Protein AF-A0A847LYT8-F1 (afdb_monomer_lite)

Sequence (169 aa):
MKTKFTFLFVSMVLAFGSCASTKPKPLDPVSITKPVQLTQLNLFIRSDTDVENKGKLFIAEVLPKYMEKIANEVKEKNGLTIDTDAFLQDVQKGSDNIAMKTLDFGGKFVVHNYEWKFNENESPRAIFAISYAIREDGTMPIQIIIKQDDPEYKPGKEYLFELPLHVKE

Structure (mmCIF, N/CA/C/O backbone):
data_AF-A0A847LYT8-F1
#
_entry.id   AF-A0A847LYT8-F1
#
loop_
_atom_site.group_PDB
_atom_site.id
_atom_site.type_symbol
_atom_site.label_atom_id
_atom_site.label_alt_id
_atom_site.label_comp_id
_atom_site.label_asym_id
_atom_site.label_entity_id
_atom_site.label_seq_id
_atom_site.pdbx_PDB_ins_code
_atom_site.Cartn_x
_atom_site.Cartn_y
_atom_site.Cartn_z
_atom_site.occupancy
_atom_site.B_iso_or_equiv
_atom_site.auth_seq_id
_atom_site.auth_comp_id
_atom_site.auth_asym_id
_atom_site.auth_atom_id
_atom_site.pdbx_PDB_model_num
ATOM 1 N N . MET A 1 1 ? 9.936 -34.488 -18.413 1.00 37.66 1 MET A N 1
ATOM 2 C CA . MET A 1 1 ? 10.145 -34.155 -16.985 1.00 37.66 1 MET A CA 1
ATOM 3 C C . MET A 1 1 ? 9.181 -33.043 -16.610 1.00 37.66 1 MET A C 1
ATOM 5 O O . MET A 1 1 ? 9.208 -32.006 -17.252 1.00 37.66 1 MET A O 1
ATOM 9 N N . LYS A 1 2 ? 8.275 -33.290 -15.656 1.00 40.53 2 LYS A N 1
ATOM 10 C CA . LYS A 1 2 ? 7.338 -32.287 -15.130 1.00 40.53 2 LYS A CA 1
ATOM 11 C C . LYS A 1 2 ? 7.923 -31.743 -13.830 1.00 40.53 2 LYS A C 1
ATOM 13 O O . LYS A 1 2 ? 7.818 -32.409 -12.803 1.00 40.53 2 LYS A O 1
ATOM 18 N N . THR A 1 3 ? 8.566 -30.584 -13.874 1.00 41.62 3 THR A N 1
ATOM 19 C CA . THR A 1 3 ? 9.087 -29.933 -12.667 1.00 41.62 3 THR A CA 1
ATOM 20 C C . THR A 1 3 ? 8.036 -28.953 -12.167 1.00 41.62 3 THR A C 1
ATOM 22 O O . THR A 1 3 ? 7.783 -27.922 -12.781 1.00 41.62 3 THR A O 1
ATOM 25 N N . LYS A 1 4 ? 7.376 -29.331 -11.073 1.00 40.78 4 LYS A N 1
ATOM 26 C CA . LYS A 1 4 ? 6.459 -28.483 -10.314 1.00 40.78 4 LYS A CA 1
ATOM 27 C C . LYS A 1 4 ? 7.278 -27.370 -9.649 1.00 40.78 4 LYS A C 1
ATOM 29 O O . LYS A 1 4 ? 7.940 -27.628 -8.650 1.00 40.78 4 LYS A O 1
ATOM 34 N N . PHE A 1 5 ? 7.254 -26.163 -10.208 1.00 43.81 5 PHE A N 1
ATOM 35 C CA . PHE A 1 5 ? 7.750 -24.946 -9.556 1.00 43.81 5 PHE A CA 1
ATOM 36 C C . PHE A 1 5 ? 6.580 -24.273 -8.839 1.00 43.81 5 PHE A C 1
ATOM 38 O O . PHE A 1 5 ? 6.032 -23.263 -9.261 1.00 43.81 5 PHE A O 1
ATOM 45 N N . THR A 1 6 ? 6.135 -24.896 -7.760 1.00 48.62 6 THR A N 1
ATOM 46 C CA . THR A 1 6 ? 5.157 -24.299 -6.855 1.00 48.62 6 THR A CA 1
ATOM 47 C C . THR A 1 6 ? 5.584 -24.756 -5.483 1.00 48.62 6 THR A C 1
ATOM 49 O O . THR A 1 6 ? 5.437 -25.935 -5.193 1.00 48.62 6 THR A O 1
ATOM 52 N N . PHE A 1 7 ? 6.246 -23.873 -4.739 1.00 42.78 7 PHE A N 1
ATOM 53 C CA . PHE A 1 7 ? 6.452 -23.839 -3.284 1.00 42.78 7 PHE A CA 1
ATOM 54 C C . PHE A 1 7 ? 7.702 -22.980 -3.021 1.00 42.78 7 PHE A C 1
ATOM 56 O O . PHE A 1 7 ? 8.700 -23.145 -3.709 1.00 42.78 7 PHE A O 1
ATOM 63 N N . LEU A 1 8 ? 7.644 -22.103 -2.013 1.00 39.66 8 LEU A N 1
ATOM 64 C CA . LEU A 1 8 ? 8.663 -21.116 -1.594 1.00 39.66 8 LEU A CA 1
ATOM 65 C C . LEU A 1 8 ? 8.648 -19.732 -2.271 1.00 39.66 8 LEU A C 1
ATOM 67 O O . LEU A 1 8 ? 9.681 -19.233 -2.699 1.00 39.66 8 LEU A O 1
ATOM 71 N N . PHE A 1 9 ? 7.507 -19.040 -2.252 1.00 39.41 9 PHE A N 1
ATOM 72 C CA . PHE A 1 9 ? 7.524 -17.562 -2.252 1.00 39.41 9 PHE A CA 1
ATOM 73 C C . PHE A 1 9 ? 6.735 -16.926 -1.092 1.00 39.41 9 PHE A C 1
ATOM 75 O O . PHE A 1 9 ? 6.618 -15.711 -1.018 1.00 39.41 9 PHE A O 1
ATOM 82 N N . VAL A 1 10 ? 6.224 -17.729 -0.146 1.00 42.50 10 VAL A N 1
ATOM 83 C CA . VAL A 1 10 ? 5.299 -17.256 0.910 1.00 42.50 10 VAL A CA 1
ATOM 84 C C . VAL A 1 10 ? 5.972 -17.067 2.283 1.00 42.50 10 VAL A C 1
ATOM 86 O O . VAL A 1 10 ? 5.368 -16.524 3.198 1.00 42.50 10 VAL A O 1
ATOM 89 N N . SER A 1 11 ? 7.235 -17.454 2.467 1.00 40.25 11 SER A N 1
ATOM 90 C CA . SER A 1 11 ? 7.832 -17.568 3.813 1.00 40.25 11 SER A CA 1
ATOM 91 C C . SER A 1 11 ? 8.972 -16.594 4.144 1.00 40.25 11 SER A C 1
ATOM 93 O O . SER A 1 11 ? 9.557 -16.707 5.218 1.00 40.25 11 SER A O 1
ATOM 95 N N . MET A 1 12 ? 9.277 -15.602 3.299 1.00 36.06 12 MET A N 1
ATOM 96 C CA . MET A 1 12 ? 10.467 -14.744 3.471 1.00 36.06 12 MET A CA 1
ATOM 97 C C . MET A 1 12 ? 10.157 -13.290 3.879 1.00 36.06 12 MET A C 1
ATOM 99 O O . MET A 1 12 ? 10.862 -12.370 3.487 1.00 36.06 12 MET A O 1
ATOM 103 N N . VAL A 1 13 ? 9.111 -13.075 4.688 1.00 47.28 13 VAL A N 1
ATOM 104 C CA . VAL A 1 13 ? 8.781 -11.754 5.280 1.00 47.28 13 VAL A CA 1
ATOM 105 C C . VAL A 1 13 ? 9.131 -11.683 6.783 1.00 47.28 13 VAL A C 1
ATOM 107 O O . VAL A 1 13 ? 8.966 -10.651 7.418 1.00 47.28 13 VAL A O 1
ATOM 110 N N . LEU A 1 14 ? 9.661 -12.752 7.393 1.00 46.59 14 LEU A N 1
ATOM 111 C CA . LEU A 1 14 ? 9.703 -12.875 8.864 1.00 46.59 14 LEU A CA 1
ATOM 112 C C . LEU A 1 14 ? 11.088 -12.891 9.531 1.00 46.59 14 LEU A C 1
ATOM 114 O O . LEU A 1 14 ? 11.175 -13.246 10.703 1.00 46.59 14 LEU A O 1
ATOM 118 N N . ALA A 1 15 ? 12.169 -12.493 8.860 1.00 43.09 15 ALA A N 1
ATOM 119 C CA . ALA A 1 15 ? 13.508 -12.605 9.448 1.00 43.09 15 ALA A CA 1
ATOM 120 C C . ALA A 1 15 ? 14.317 -11.299 9.416 1.00 43.09 15 ALA A C 1
ATOM 122 O O . ALA A 1 15 ? 15.329 -11.206 8.733 1.00 43.09 15 ALA A O 1
ATOM 123 N N . PHE A 1 16 ? 13.913 -10.324 10.234 1.00 47.31 16 PHE A N 1
ATOM 124 C CA . PHE A 1 16 ? 14.841 -9.346 10.813 1.00 47.31 16 PHE A CA 1
ATOM 125 C C . PHE A 1 16 ? 14.771 -9.467 12.340 1.00 47.31 16 PHE A C 1
ATOM 127 O O . PHE A 1 16 ? 13.715 -9.288 12.945 1.00 47.31 16 PHE A O 1
ATOM 134 N N . GLY A 1 17 ? 15.882 -9.904 12.937 1.00 38.53 17 GLY A N 1
ATOM 135 C CA . GLY A 1 17 ? 15.956 -10.414 14.303 1.00 38.53 17 GLY A CA 1
ATOM 136 C C . GLY A 1 17 ? 16.185 -9.376 15.407 1.00 38.53 17 GLY A C 1
ATOM 137 O O . GLY A 1 17 ? 16.788 -8.329 15.202 1.00 38.53 17 GLY A O 1
ATOM 138 N N . SER A 1 18 ? 15.749 -9.786 16.602 1.00 37.00 18 SER A N 1
ATOM 139 C CA . SER A 1 18 ? 16.275 -9.480 17.942 1.00 37.00 18 SER A CA 1
ATOM 140 C C . SER A 1 18 ? 16.314 -8.029 18.436 1.00 37.00 18 SER A C 1
ATOM 142 O O . SER A 1 18 ? 17.359 -7.501 18.792 1.00 37.00 18 SER A O 1
ATOM 144 N N . CYS A 1 19 ? 15.130 -7.482 18.686 1.00 42.38 19 CYS A N 1
ATOM 145 C CA . CYS A 1 19 ? 14.760 -7.125 20.061 1.00 42.38 19 CYS A CA 1
ATOM 146 C C . CYS A 1 19 ? 13.609 -8.063 20.447 1.00 42.38 19 CYS A C 1
ATOM 148 O O . CYS A 1 19 ? 12.992 -8.644 19.555 1.00 42.38 19 CYS A O 1
ATOM 150 N N . ALA A 1 20 ? 13.288 -8.236 21.729 1.00 46.16 20 ALA A N 1
ATOM 151 C CA . ALA A 1 20 ? 12.008 -8.820 22.129 1.00 46.16 20 ALA A CA 1
ATOM 152 C C . ALA A 1 20 ? 10.871 -7.907 21.623 1.00 46.16 20 ALA A C 1
ATOM 154 O O . ALA A 1 20 ? 10.343 -7.071 22.348 1.00 46.16 20 ALA A O 1
ATOM 155 N N . SER A 1 21 ? 10.571 -7.989 20.328 1.00 56.47 21 SER A N 1
ATOM 156 C CA . SER A 1 21 ? 9.493 -7.275 19.673 1.00 56.47 21 SER A CA 1
ATOM 157 C C . SER A 1 21 ? 8.254 -8.072 20.010 1.00 56.47 21 SER A C 1
ATOM 159 O O . SER A 1 21 ? 7.927 -9.073 19.370 1.00 56.47 21 SER A O 1
ATOM 161 N N . THR A 1 22 ? 7.634 -7.711 21.127 1.00 75.00 22 THR A N 1
ATOM 162 C CA . THR A 1 22 ? 6.335 -8.252 21.489 1.00 75.00 22 THR A CA 1
ATOM 163 C C . THR A 1 22 ? 5.414 -8.011 20.292 1.00 75.00 22 THR A C 1
ATOM 165 O O . THR A 1 22 ? 5.281 -6.880 19.823 1.00 75.00 22 THR A O 1
ATOM 168 N N . LYS A 1 23 ? 4.861 -9.086 19.720 1.00 83.50 23 LYS A N 1
ATOM 169 C CA . LYS A 1 23 ? 4.057 -8.990 18.496 1.00 83.50 23 LYS A CA 1
ATOM 170 C C . LYS A 1 23 ? 2.829 -8.115 18.747 1.00 83.50 23 LYS A C 1
ATOM 172 O O . LYS A 1 23 ? 2.232 -8.250 19.813 1.00 83.50 23 LYS A O 1
ATOM 177 N N . PRO A 1 24 ? 2.405 -7.267 17.806 1.00 87.69 24 PRO A N 1
ATOM 178 C CA . PRO A 1 24 ? 1.160 -6.519 17.933 1.00 87.69 24 PRO A CA 1
ATOM 179 C C . PRO A 1 24 ? -0.015 -7.431 18.304 1.00 87.69 24 PRO A C 1
ATOM 181 O O . PRO A 1 24 ? -0.083 -8.585 17.870 1.00 87.69 24 PRO A O 1
ATOM 184 N N . LYS A 1 25 ? -0.919 -6.939 19.155 1.00 93.00 25 LYS A N 1
ATOM 185 C CA . LYS A 1 25 ? -2.145 -7.681 19.485 1.00 93.00 25 LYS A CA 1
ATOM 186 C C . LYS A 1 25 ? -3.048 -7.723 18.241 1.00 93.00 25 LYS A C 1
ATOM 188 O O . LYS A 1 25 ? -3.019 -6.778 17.458 1.00 93.00 25 LYS A O 1
ATOM 193 N N . PRO A 1 26 ? -3.888 -8.749 18.053 1.00 93.44 26 PRO A N 1
ATOM 194 C CA . PRO A 1 26 ? -4.882 -8.721 16.985 1.00 93.44 26 PRO A CA 1
ATOM 195 C C . PRO A 1 26 ? -5.834 -7.528 17.152 1.00 93.44 26 PRO A C 1
ATOM 197 O O . PRO A 1 26 ? -6.335 -7.276 18.252 1.00 93.44 26 PRO A O 1
ATOM 200 N N . LEU A 1 27 ? -6.072 -6.794 16.069 1.00 93.75 27 LEU A N 1
ATOM 201 C CA . LEU A 1 27 ? -7.096 -5.761 15.979 1.00 93.75 27 LEU A CA 1
ATOM 202 C C . LEU A 1 27 ? -8.352 -6.361 15.347 1.00 93.75 27 LEU A C 1
ATOM 204 O O . LEU A 1 27 ? -8.286 -6.941 14.266 1.00 93.75 27 LEU A O 1
ATOM 208 N N . ASP A 1 28 ? -9.491 -6.211 16.018 1.00 93.56 28 ASP A N 1
ATOM 209 C CA . ASP A 1 28 ? -10.790 -6.540 15.438 1.00 93.56 28 ASP A CA 1
ATOM 210 C C . ASP A 1 28 ? -11.232 -5.383 14.522 1.00 93.56 28 ASP A C 1
ATOM 212 O O . ASP A 1 28 ? -11.439 -4.274 15.034 1.00 93.56 28 ASP A O 1
ATOM 216 N N . PRO A 1 29 ? -11.384 -5.592 13.200 1.00 90.38 29 PRO A N 1
ATOM 217 C CA . PRO A 1 29 ? -11.799 -4.533 12.284 1.00 90.38 29 PRO A CA 1
ATOM 218 C C . PRO A 1 29 ? -13.161 -3.922 12.651 1.00 90.38 29 PRO A C 1
ATOM 220 O O . PRO A 1 29 ? -13.367 -2.741 12.395 1.00 90.38 29 PRO A O 1
ATOM 223 N N . VAL A 1 30 ? -14.058 -4.658 13.324 1.00 91.81 30 VAL A N 1
ATOM 224 C CA . VAL A 1 30 ? -15.376 -4.143 13.753 1.00 91.81 30 VAL A CA 1
ATOM 225 C C . VAL A 1 30 ? -15.245 -3.037 14.810 1.00 91.81 30 VAL A C 1
ATOM 227 O O . VAL A 1 30 ? -16.124 -2.188 14.950 1.00 91.81 30 VAL A O 1
ATOM 230 N N . SER A 1 31 ? -14.129 -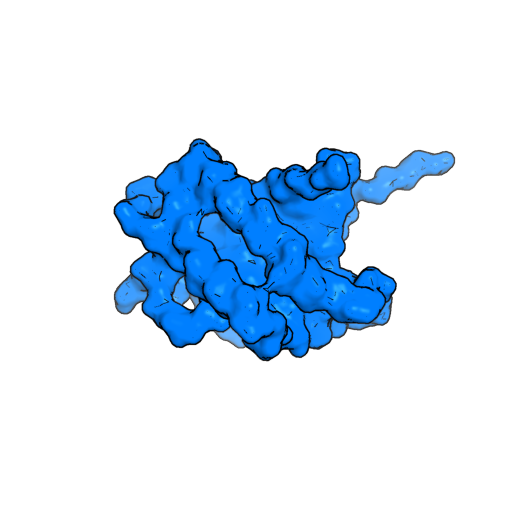3.006 15.545 1.00 92.00 31 SER A N 1
ATOM 231 C CA . SER A 1 31 ? -13.853 -1.971 16.549 1.00 92.00 31 SER A CA 1
ATOM 232 C C . SER A 1 31 ? -13.413 -0.628 15.949 1.00 92.00 31 SER A C 1
ATOM 234 O O . SER A 1 31 ? -13.352 0.378 16.661 1.00 92.00 31 SER A O 1
ATOM 236 N N . ILE A 1 32 ? -13.133 -0.588 14.643 1.00 92.69 32 ILE A N 1
ATOM 237 C CA . ILE A 1 32 ? -12.692 0.607 13.928 1.00 92.69 32 ILE A CA 1
ATOM 238 C C . ILE A 1 32 ? -13.921 1.380 13.446 1.00 92.69 32 ILE A C 1
ATOM 240 O O . ILE A 1 32 ? -14.586 0.999 12.490 1.00 92.69 32 ILE A O 1
ATOM 244 N N . THR A 1 33 ? -14.220 2.496 14.110 1.00 88.06 33 THR A N 1
ATOM 245 C CA . THR A 1 33 ? -15.413 3.314 13.822 1.00 88.06 33 THR A CA 1
ATOM 246 C C . THR A 1 33 ? -15.123 4.586 13.027 1.00 88.06 33 THR A C 1
ATOM 248 O O . THR A 1 33 ? -16.052 5.274 12.606 1.00 88.06 33 THR A O 1
ATOM 251 N N . LYS A 1 34 ? -13.846 4.918 12.823 1.00 92.00 34 LYS A N 1
ATOM 252 C CA . LYS A 1 34 ? -13.394 6.104 12.086 1.00 92.00 34 LYS A CA 1
ATOM 253 C C . LYS A 1 34 ? -12.705 5.691 10.783 1.00 92.00 34 LYS A C 1
ATOM 255 O O . LYS A 1 34 ? -12.179 4.578 10.727 1.00 92.00 34 LYS A O 1
ATOM 260 N N . PRO A 1 35 ? -12.670 6.569 9.763 1.00 95.12 35 PRO A N 1
ATOM 261 C CA . PRO A 1 35 ? -11.806 6.366 8.607 1.00 95.12 35 PRO A CA 1
ATOM 262 C C . PRO A 1 35 ? -10.358 6.110 9.036 1.00 95.12 35 PRO A C 1
ATOM 264 O O . PRO A 1 35 ? -9.877 6.695 10.006 1.00 95.12 35 PRO A O 1
ATOM 267 N N . VAL A 1 36 ? -9.686 5.214 8.322 1.00 96.88 36 VAL A N 1
ATOM 268 C CA . VAL A 1 36 ? -8.288 4.860 8.552 1.00 96.88 36 VAL A CA 1
ATOM 269 C C . VAL A 1 36 ? -7.431 5.620 7.548 1.00 96.88 36 VAL A C 1
ATOM 271 O O . VAL A 1 36 ? -7.548 5.385 6.345 1.00 96.88 36 VAL A O 1
ATOM 274 N N . GLN A 1 37 ? -6.543 6.491 8.024 1.00 97.12 37 GLN A N 1
ATOM 275 C CA . GLN A 1 37 ? -5.652 7.250 7.146 1.00 97.12 37 GLN A CA 1
ATOM 276 C C . GLN A 1 37 ? -4.584 6.340 6.535 1.00 97.12 37 GLN A C 1
ATOM 278 O O . GLN A 1 37 ? -3.862 5.659 7.263 1.00 97.12 37 GLN A O 1
ATOM 283 N N . LEU A 1 38 ? -4.418 6.356 5.212 1.00 97.31 38 LEU A N 1
ATOM 284 C CA . LEU A 1 38 ? -3.229 5.804 4.565 1.00 97.31 38 LEU A CA 1
AT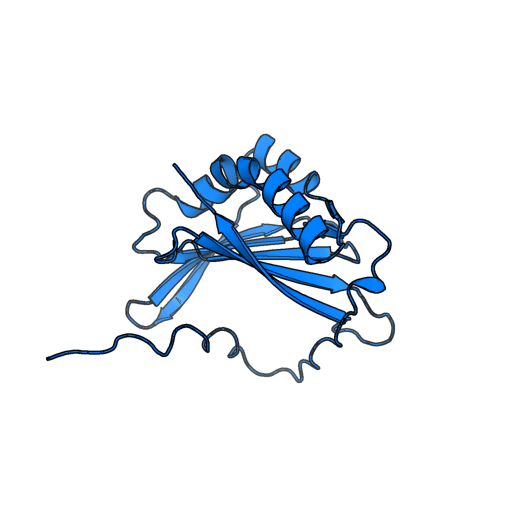OM 285 C C . LEU A 1 38 ? -2.018 6.667 4.936 1.00 97.31 38 LEU A C 1
ATOM 287 O O . LEU A 1 38 ? -1.928 7.820 4.518 1.00 97.31 38 LEU A O 1
ATOM 291 N N . THR A 1 39 ? -1.087 6.108 5.710 1.00 96.44 39 THR A N 1
ATOM 292 C CA . THR A 1 39 ? 0.099 6.835 6.196 1.00 96.44 39 THR A CA 1
ATOM 293 C C . THR A 1 39 ? 1.401 6.356 5.581 1.00 96.44 39 THR A C 1
ATOM 295 O O . THR A 1 39 ? 2.430 7.006 5.739 1.00 96.44 39 THR A O 1
ATOM 298 N N . GLN A 1 40 ? 1.413 5.186 4.945 1.00 96.62 40 GLN A N 1
ATOM 299 C CA . GLN A 1 40 ? 2.633 4.659 4.348 1.00 96.62 40 GLN A CA 1
ATOM 300 C C . GLN A 1 40 ? 2.319 3.735 3.181 1.00 96.62 40 GLN A C 1
ATOM 302 O O . GLN A 1 40 ? 1.403 2.913 3.241 1.00 96.62 40 GLN A O 1
ATOM 307 N N . LEU A 1 41 ? 3.135 3.841 2.141 1.00 97.19 41 LEU A N 1
ATOM 308 C CA . LEU A 1 41 ? 3.081 2.988 0.972 1.00 97.19 41 LEU A CA 1
ATOM 309 C C . LEU A 1 41 ? 4.484 2.495 0.654 1.00 97.19 41 LEU A C 1
ATOM 311 O O . LEU A 1 41 ? 5.392 3.301 0.487 1.00 97.19 41 LEU A O 1
ATOM 315 N N . ASN A 1 42 ? 4.649 1.181 0.570 1.00 97.00 42 ASN A N 1
ATOM 316 C CA . ASN A 1 42 ? 5.882 0.538 0.141 1.00 97.00 42 ASN A CA 1
ATOM 317 C C . ASN A 1 42 ? 5.611 -0.212 -1.160 1.00 97.00 42 ASN A C 1
ATOM 319 O O . ASN A 1 42 ? 4.714 -1.057 -1.205 1.00 97.00 42 ASN A O 1
ATOM 323 N N . LEU A 1 43 ? 6.389 0.072 -2.199 1.00 96.19 43 LEU A N 1
ATOM 324 C CA . LEU A 1 43 ? 6.413 -0.705 -3.429 1.00 96.19 43 LEU A CA 1
ATOM 325 C C . LEU A 1 43 ? 7.744 -1.438 -3.533 1.00 96.19 43 LEU A C 1
ATOM 327 O O . LEU A 1 43 ? 8.801 -0.818 -3.639 1.00 96.19 43 LEU A O 1
ATOM 331 N N . PHE A 1 44 ? 7.672 -2.761 -3.583 1.00 94.38 44 PHE A N 1
ATOM 332 C CA . PHE A 1 44 ? 8.822 -3.629 -3.778 1.00 94.38 44 PHE A CA 1
ATOM 333 C C . PHE A 1 44 ? 8.917 -4.032 -5.245 1.00 94.38 44 PHE A C 1
ATOM 335 O O . PHE A 1 44 ? 8.027 -4.703 -5.768 1.00 94.38 44 PHE A O 1
ATOM 342 N N . ILE A 1 45 ? 10.007 -3.657 -5.905 1.00 93.38 45 ILE A N 1
ATOM 343 C CA . ILE A 1 45 ? 10.296 -4.022 -7.293 1.00 93.38 45 ILE A CA 1
ATOM 344 C C . ILE A 1 45 ? 11.701 -4.609 -7.376 1.00 93.38 45 ILE A C 1
ATOM 346 O O . ILE A 1 45 ? 12.632 -4.124 -6.736 1.00 93.38 45 ILE A O 1
ATOM 350 N N . ARG A 1 46 ? 11.876 -5.688 -8.140 1.00 91.75 46 ARG A N 1
ATOM 351 C CA . ARG A 1 46 ? 13.219 -6.232 -8.364 1.00 91.75 46 ARG A CA 1
ATOM 352 C C . ARG A 1 46 ? 14.064 -5.229 -9.146 1.00 91.75 46 ARG A C 1
ATOM 354 O O . ARG A 1 46 ? 13.568 -4.628 -10.097 1.00 91.75 46 ARG A O 1
ATOM 361 N N . SER A 1 47 ? 15.333 -5.081 -8.778 1.00 90.44 47 SER A N 1
ATOM 362 C CA . SER A 1 47 ? 16.216 -4.083 -9.393 1.00 90.44 47 SER A CA 1
ATOM 363 C C . SER A 1 47 ? 16.441 -4.307 -10.892 1.00 90.44 47 SER A C 1
ATOM 365 O O . SER A 1 47 ? 16.609 -3.344 -11.629 1.00 90.44 47 SER A O 1
ATOM 367 N N . ASP A 1 48 ? 16.391 -5.558 -11.364 1.00 90.38 48 ASP A N 1
ATOM 368 C CA . ASP A 1 48 ? 16.497 -5.907 -12.787 1.00 90.38 48 ASP A CA 1
ATOM 369 C C . ASP A 1 48 ? 15.240 -5.553 -13.598 1.00 90.38 48 ASP A C 1
ATOM 371 O O . ASP A 1 48 ? 15.316 -5.392 -14.816 1.00 90.38 48 ASP A O 1
ATOM 375 N N . THR A 1 49 ? 14.096 -5.393 -12.932 1.00 89.12 49 THR A N 1
ATOM 376 C CA . THR A 1 49 ? 12.838 -4.933 -13.539 1.00 89.12 49 THR A CA 1
ATOM 377 C C . THR A 1 49 ? 12.695 -3.410 -13.480 1.00 89.12 49 THR A C 1
ATOM 379 O O . THR A 1 49 ? 12.021 -2.818 -14.328 1.00 89.12 49 THR A O 1
ATOM 382 N N . ASP A 1 50 ? 13.323 -2.767 -12.494 1.00 91.31 50 ASP A N 1
ATOM 383 C CA . ASP A 1 50 ? 13.212 -1.335 -12.207 1.00 91.31 50 ASP A CA 1
ATOM 384 C C . ASP A 1 50 ? 14.087 -0.457 -13.117 1.00 91.31 50 ASP A C 1
ATOM 386 O O . ASP A 1 50 ? 14.944 0.311 -12.683 1.00 91.31 50 ASP A O 1
ATOM 390 N N . VAL A 1 51 ? 13.866 -0.585 -14.421 1.00 89.06 51 VAL A N 1
ATOM 391 C CA . VAL A 1 51 ? 14.488 0.262 -15.444 1.00 89.06 51 VAL A CA 1
ATOM 392 C C . VAL A 1 51 ? 13.824 1.639 -15.416 1.00 89.06 51 VAL A C 1
ATOM 394 O O . VAL A 1 51 ? 12.602 1.712 -15.337 1.00 89.06 51 VAL A O 1
ATOM 397 N N . GLU A 1 52 ? 14.606 2.720 -15.489 1.00 89.50 52 GLU A N 1
ATOM 398 C CA . GLU A 1 52 ? 14.097 4.107 -15.557 1.00 89.50 52 GLU A CA 1
ATOM 399 C C . GLU A 1 52 ? 13.185 4.515 -14.378 1.00 89.50 52 GLU A C 1
ATOM 401 O O . GLU A 1 52 ? 12.279 5.330 -14.528 1.00 89.50 52 GLU A O 1
ATOM 406 N N . ASN A 1 53 ? 13.438 3.983 -13.176 1.00 90.00 53 ASN A N 1
ATOM 407 C CA . ASN A 1 53 ? 12.661 4.273 -11.960 1.00 90.00 53 ASN A CA 1
ATOM 408 C C . ASN A 1 53 ? 11.163 3.932 -12.085 1.00 90.00 53 ASN A C 1
ATOM 410 O O . ASN A 1 53 ? 10.307 4.635 -11.533 1.00 90.00 53 ASN A O 1
ATOM 414 N N . LYS A 1 54 ? 10.831 2.846 -12.794 1.00 90.94 54 LYS A N 1
ATOM 415 C CA . LYS A 1 54 ? 9.459 2.329 -12.928 1.00 90.94 54 LYS A CA 1
ATOM 416 C C . LYS A 1 54 ? 8.712 2.243 -11.604 1.00 90.94 54 LYS A C 1
ATOM 418 O O . LYS A 1 54 ? 7.521 2.536 -11.580 1.00 90.94 54 LYS A O 1
ATOM 423 N N . GLY A 1 55 ? 9.376 1.871 -10.510 1.00 92.62 55 GLY A N 1
ATOM 424 C CA . GLY A 1 55 ? 8.727 1.820 -9.202 1.00 92.62 55 GLY A CA 1
ATOM 425 C C . GLY A 1 55 ? 8.230 3.191 -8.725 1.00 92.62 55 GLY A C 1
ATOM 426 O O . GLY A 1 55 ? 7.085 3.317 -8.286 1.00 92.62 55 GLY A O 1
ATOM 427 N N . LYS A 1 56 ? 9.043 4.241 -8.897 1.00 94.25 56 LYS A N 1
ATOM 428 C CA . LYS A 1 56 ? 8.652 5.625 -8.580 1.00 94.25 56 LYS A CA 1
ATOM 429 C C . LYS A 1 56 ? 7.493 6.089 -9.463 1.00 94.25 56 LYS A C 1
ATOM 431 O O . LYS A 1 56 ? 6.517 6.632 -8.949 1.00 94.25 56 LYS A O 1
ATOM 436 N N . LEU A 1 57 ? 7.581 5.828 -10.769 1.00 92.69 57 LEU A N 1
ATOM 437 C CA . LEU A 1 57 ? 6.543 6.182 -11.745 1.00 92.69 57 LEU A CA 1
ATOM 438 C C . LEU A 1 57 ? 5.227 5.449 -11.468 1.00 92.69 57 LEU A C 1
ATOM 440 O O . LEU A 1 57 ? 4.156 6.041 -11.558 1.00 92.69 57 LEU A O 1
ATOM 444 N N . PHE A 1 58 ? 5.285 4.181 -11.058 1.00 92.69 58 PHE A N 1
ATOM 445 C CA . PHE A 1 58 ? 4.090 3.431 -10.689 1.00 92.69 58 PHE A CA 1
ATOM 446 C C . PHE A 1 58 ? 3.357 4.083 -9.513 1.00 92.69 58 PHE A C 1
ATOM 448 O O . PHE A 1 58 ? 2.152 4.310 -9.615 1.00 92.69 58 PHE A O 1
ATOM 455 N N . ILE A 1 59 ? 4.065 4.422 -8.427 1.00 94.50 59 ILE A N 1
ATOM 456 C CA . ILE A 1 59 ? 3.453 5.099 -7.272 1.00 94.50 59 ILE A CA 1
ATOM 457 C C . ILE A 1 59 ? 2.898 6.472 -7.672 1.00 94.50 59 ILE A C 1
ATOM 459 O O . ILE A 1 59 ? 1.810 6.829 -7.231 1.00 94.50 59 ILE A O 1
ATOM 463 N N . ALA A 1 60 ? 3.624 7.237 -8.488 1.00 93.94 60 ALA A N 1
ATOM 464 C CA . ALA A 1 60 ? 3.254 8.612 -8.814 1.00 93.94 60 ALA A CA 1
ATOM 465 C C . ALA A 1 60 ? 2.136 8.730 -9.868 1.00 93.94 60 ALA A C 1
ATOM 467 O O . ALA A 1 60 ? 1.321 9.642 -9.786 1.00 93.94 60 ALA A O 1
ATOM 468 N N . GLU A 1 61 ? 2.078 7.830 -10.854 1.00 92.56 61 GLU A N 1
ATOM 469 C CA . GLU A 1 61 ? 1.238 8.014 -12.050 1.00 92.56 61 GLU A CA 1
ATOM 470 C C . GLU A 1 61 ? 0.179 6.928 -12.251 1.00 92.56 61 GLU A C 1
ATOM 472 O O . GLU A 1 61 ? -0.882 7.177 -12.835 1.00 92.56 61 GLU A O 1
ATOM 477 N N . VAL A 1 62 ? 0.461 5.700 -11.814 1.00 91.88 62 VAL A N 1
ATOM 478 C CA . VAL A 1 62 ? -0.418 4.547 -12.054 1.00 91.88 62 VAL A CA 1
ATOM 479 C C . VAL A 1 62 ? -1.307 4.313 -10.846 1.00 91.88 62 VAL A C 1
ATOM 481 O O . VAL A 1 62 ? -2.530 4.307 -10.956 1.00 91.88 62 VAL A O 1
ATOM 484 N N . LEU A 1 63 ? -0.691 4.161 -9.682 1.00 93.56 63 LEU A N 1
ATOM 485 C CA . LEU A 1 63 ? -1.343 3.813 -8.433 1.00 93.56 63 LEU A CA 1
ATOM 486 C C . LEU A 1 63 ? -2.444 4.797 -7.980 1.00 93.56 63 LEU A C 1
ATOM 488 O O . LEU A 1 63 ? -3.473 4.312 -7.504 1.00 93.56 63 LEU A O 1
ATOM 492 N N . PRO A 1 64 ? -2.339 6.129 -8.188 1.00 95.00 64 PRO A N 1
ATOM 493 C CA . PRO A 1 64 ? -3.406 7.068 -7.832 1.00 95.00 64 PRO A CA 1
ATOM 494 C C . PRO A 1 64 ? -4.726 6.774 -8.550 1.00 95.00 64 PRO A C 1
ATOM 496 O O . PRO A 1 64 ? -5.793 6.928 -7.963 1.00 95.00 64 PRO A O 1
ATOM 499 N N . LYS A 1 65 ? -4.666 6.256 -9.786 1.00 93.75 65 LYS A N 1
ATOM 500 C CA . LYS A 1 65 ? -5.849 5.874 -10.581 1.00 93.75 65 LYS A CA 1
ATOM 501 C C . LYS A 1 65 ? -6.600 4.679 -9.988 1.00 93.75 65 LYS A C 1
ATOM 503 O O . LYS A 1 65 ? -7.755 4.451 -10.327 1.00 93.75 65 LYS A O 1
ATOM 508 N N . TYR A 1 66 ? -5.946 3.911 -9.117 1.00 94.06 66 TYR A N 1
ATOM 509 C CA . TYR A 1 66 ? -6.515 2.735 -8.467 1.00 94.06 66 TYR A CA 1
ATOM 510 C C . TYR A 1 66 ? -6.934 2.988 -7.014 1.00 94.06 66 TYR A C 1
ATOM 512 O O . TYR A 1 66 ? -7.587 2.121 -6.441 1.00 94.06 66 TYR A O 1
ATOM 520 N N . MET A 1 67 ? -6.608 4.140 -6.414 1.00 95.50 67 MET A N 1
ATOM 521 C CA . MET A 1 67 ? -6.859 4.392 -4.985 1.00 95.50 67 MET A CA 1
ATOM 522 C C . MET A 1 67 ? -8.337 4.314 -4.610 1.00 95.50 67 MET A C 1
ATOM 524 O O . MET A 1 67 ? -8.680 3.631 -3.649 1.00 95.50 67 MET A O 1
ATOM 528 N N . GLU A 1 68 ? -9.219 4.918 -5.409 1.00 95.56 68 GLU A N 1
ATOM 529 C CA . GLU A 1 68 ? -10.667 4.841 -5.184 1.00 95.56 68 GLU A CA 1
ATOM 530 C C . GLU A 1 68 ? -11.166 3.388 -5.236 1.00 95.56 68 GLU A C 1
ATOM 532 O O . GLU A 1 68 ? -11.894 2.934 -4.354 1.00 95.56 68 GLU A O 1
ATOM 537 N N . LYS A 1 69 ? -10.716 2.619 -6.236 1.00 94.56 69 LYS A N 1
ATOM 538 C CA . LYS A 1 69 ? -11.060 1.198 -6.367 1.00 94.56 69 LYS A CA 1
ATOM 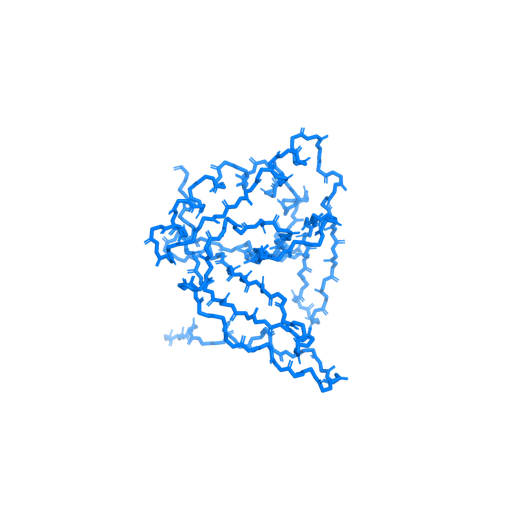539 C C . LYS A 1 69 ? -10.567 0.388 -5.166 1.00 94.56 69 LYS A C 1
ATOM 541 O O . LYS A 1 69 ? -11.327 -0.410 -4.628 1.00 94.56 69 LYS A O 1
ATOM 546 N N . ILE A 1 70 ? -9.323 0.602 -4.735 1.00 95.44 70 ILE A N 1
ATOM 547 C CA . ILE A 1 70 ? -8.743 -0.065 -3.563 1.00 95.44 70 ILE A CA 1
ATOM 548 C C . ILE A 1 70 ? -9.577 0.253 -2.317 1.00 95.44 70 ILE A C 1
ATOM 550 O O . ILE A 1 70 ? -9.979 -0.668 -1.611 1.00 95.44 70 ILE A O 1
ATOM 554 N N . ALA A 1 71 ? -9.881 1.530 -2.067 1.00 96.38 71 ALA A N 1
ATOM 555 C CA . ALA A 1 71 ? -10.669 1.957 -0.913 1.00 96.38 71 ALA A CA 1
ATOM 556 C C . ALA A 1 71 ? -12.081 1.344 -0.916 1.00 96.38 71 ALA A C 1
ATOM 558 O O . ALA A 1 71 ? -12.542 0.855 0.118 1.00 96.38 71 ALA A O 1
ATOM 559 N N . ASN A 1 72 ? -12.739 1.298 -2.078 1.00 95.94 72 ASN A N 1
ATOM 560 C CA . ASN A 1 72 ? -14.050 0.670 -2.230 1.00 95.94 72 ASN A CA 1
ATOM 561 C C . ASN A 1 72 ? -13.999 -0.838 -1.959 1.00 95.94 72 ASN A C 1
ATOM 563 O O . ASN A 1 72 ? -14.808 -1.339 -1.180 1.00 95.94 72 ASN A O 1
ATOM 567 N N . GLU A 1 73 ? -13.021 -1.560 -2.514 1.00 95.12 73 GLU A N 1
ATOM 568 C CA . GLU A 1 73 ? -12.900 -2.998 -2.256 1.00 95.12 73 GLU A CA 1
ATOM 569 C C . GLU A 1 73 ? -12.591 -3.304 -0.779 1.00 95.12 73 GLU A C 1
ATOM 571 O O . GLU A 1 73 ? -13.099 -4.287 -0.239 1.00 95.12 73 GLU A O 1
ATOM 576 N N . VAL A 1 74 ? -11.795 -2.467 -0.101 1.00 95.56 74 VAL A N 1
ATOM 577 C CA . VAL A 1 74 ? -11.546 -2.593 1.346 1.00 95.56 74 VAL A CA 1
ATOM 578 C C . VAL A 1 74 ? -12.835 -2.378 2.140 1.00 95.56 74 VAL A C 1
ATOM 580 O O . VAL A 1 74 ? -13.129 -3.140 3.064 1.00 95.56 74 VAL A O 1
ATOM 583 N N . LYS A 1 75 ? -13.642 -1.383 1.769 1.00 95.81 75 LYS A N 1
ATOM 584 C CA . LYS A 1 75 ? -14.931 -1.127 2.415 1.00 95.81 75 LYS A CA 1
ATOM 585 C C . LYS A 1 75 ? -15.898 -2.294 2.234 1.00 95.81 75 LYS A C 1
ATOM 587 O O . LYS A 1 75 ? -16.528 -2.708 3.201 1.00 95.81 75 LYS A O 1
ATOM 592 N N . GLU A 1 76 ? -15.989 -2.845 1.028 1.00 94.75 76 GLU A N 1
ATOM 593 C CA . GLU A 1 76 ? -16.875 -3.971 0.718 1.00 94.75 76 GLU A CA 1
ATOM 594 C C . GLU A 1 76 ? -16.455 -5.265 1.424 1.00 94.75 76 GLU A C 1
ATOM 596 O O . GLU A 1 76 ? -17.301 -5.964 1.980 1.00 94.75 76 GLU A O 1
ATOM 601 N N . LYS A 1 77 ? -15.157 -5.592 1.421 1.00 92.94 77 LYS A N 1
ATOM 602 C CA . LYS A 1 77 ? -14.648 -6.868 1.954 1.00 92.94 77 LYS A CA 1
ATOM 603 C C . LYS A 1 77 ? -14.406 -6.843 3.461 1.00 92.94 77 LYS A C 1
ATOM 605 O O . LYS A 1 77 ? -14.539 -7.877 4.112 1.00 92.94 77 LYS A O 1
ATOM 610 N N . ASN A 1 78 ? -14.032 -5.688 4.013 1.00 93.25 78 ASN A N 1
ATOM 611 C CA . ASN A 1 78 ? -13.552 -5.569 5.391 1.00 93.25 78 ASN A CA 1
ATOM 612 C C . ASN A 1 78 ? -14.375 -4.588 6.240 1.00 93.25 78 ASN A C 1
ATOM 614 O O . ASN A 1 78 ? -14.147 -4.518 7.445 1.00 93.25 78 ASN A O 1
ATOM 618 N N . GLY A 1 79 ? -15.306 -3.829 5.649 1.00 94.19 79 GLY A N 1
ATOM 619 C CA . GLY A 1 79 ? -16.102 -2.826 6.365 1.00 94.19 79 GLY A CA 1
ATOM 620 C C . GLY A 1 79 ? -15.313 -1.582 6.784 1.00 94.19 79 GLY A C 1
ATOM 621 O O . GLY A 1 79 ? -15.797 -0.807 7.605 1.00 94.19 79 GLY A O 1
ATOM 622 N N . LEU A 1 80 ? -14.106 -1.384 6.244 1.00 96.12 80 LEU A N 1
ATOM 623 C CA . LEU A 1 80 ? -13.209 -0.291 6.623 1.00 96.12 80 LEU A CA 1
ATOM 624 C C . LEU A 1 80 ? -13.202 0.809 5.562 1.00 96.12 80 LEU A C 1
ATOM 626 O O . LEU A 1 80 ? -13.025 0.541 4.377 1.00 96.12 80 LEU A O 1
ATOM 630 N N . THR A 1 81 ? -13.332 2.059 5.993 1.00 97.06 81 THR A N 1
ATOM 631 C CA . THR A 1 81 ? -13.124 3.224 5.125 1.00 97.06 81 THR A CA 1
ATOM 632 C C . THR A 1 81 ? -11.655 3.625 5.191 1.00 97.06 81 THR A C 1
ATOM 634 O O . THR A 1 81 ? -11.173 3.951 6.274 1.00 97.06 81 THR A O 1
ATOM 637 N N . ILE A 1 82 ? -10.952 3.613 4.057 1.00 97.25 82 ILE A N 1
ATOM 638 C CA . ILE A 1 82 ? -9.572 4.107 3.954 1.00 97.25 82 ILE A CA 1
ATOM 639 C C . ILE A 1 82 ? -9.590 5.521 3.377 1.00 97.25 82 ILE A C 1
ATOM 641 O O . ILE A 1 82 ? -10.181 5.737 2.321 1.00 97.25 82 ILE A O 1
ATOM 645 N N . ASP A 1 83 ? -8.933 6.455 4.055 1.00 96.88 83 ASP A N 1
ATOM 646 C CA . ASP A 1 83 ? -8.674 7.802 3.548 1.00 96.88 83 ASP A CA 1
ATOM 647 C C . ASP A 1 83 ? -7.327 7.815 2.809 1.00 96.88 83 ASP A C 1
ATOM 649 O O . ASP A 1 83 ? -6.290 7.445 3.368 1.00 96.88 83 ASP A O 1
ATOM 653 N N . THR A 1 84 ? -7.346 8.209 1.535 1.00 96.81 84 THR A N 1
ATOM 654 C CA . THR A 1 84 ? -6.164 8.276 0.664 1.00 96.81 84 THR A CA 1
ATOM 655 C C . THR A 1 84 ? -5.808 9.702 0.241 1.00 96.81 84 THR A C 1
ATOM 657 O O . THR A 1 84 ? -4.907 9.882 -0.577 1.00 96.81 84 THR A O 1
ATOM 660 N N . ASP A 1 85 ? -6.485 10.721 0.769 1.00 95.50 85 ASP A N 1
ATOM 661 C CA . ASP A 1 85 ? -6.410 12.088 0.246 1.00 95.50 85 ASP A CA 1
ATOM 662 C C . ASP A 1 85 ? -5.016 12.687 0.405 1.00 95.50 85 ASP A C 1
ATOM 664 O O . ASP A 1 85 ? -4.485 13.265 -0.543 1.00 95.50 85 ASP A O 1
ATOM 668 N N . ALA A 1 86 ? -4.377 12.484 1.560 1.00 93.62 86 ALA A N 1
ATOM 669 C CA . ALA A 1 86 ? -3.006 12.931 1.796 1.00 93.62 86 ALA A CA 1
ATOM 670 C C . ALA A 1 86 ? -2.024 12.365 0.754 1.00 93.62 86 ALA A C 1
ATOM 672 O O . ALA A 1 86 ? -1.194 13.097 0.216 1.00 93.62 86 ALA A O 1
ATOM 673 N N . PHE A 1 87 ? -2.159 11.078 0.416 1.00 95.62 87 PHE A N 1
ATOM 674 C CA . PHE A 1 87 ? -1.350 10.443 -0.625 1.00 95.62 87 PHE A CA 1
ATOM 675 C C . PHE A 1 87 ? -1.602 11.079 -1.994 1.00 95.62 87 PHE A C 1
ATOM 677 O O . PHE A 1 87 ? -0.651 11.458 -2.676 1.00 95.62 87 PHE A O 1
ATOM 684 N N . LEU A 1 88 ? -2.872 11.234 -2.381 1.00 95.69 88 LEU A N 1
ATOM 685 C CA . LEU A 1 88 ? -3.256 11.804 -3.674 1.00 95.69 88 LEU A CA 1
ATOM 686 C C . LEU A 1 88 ? -2.788 13.258 -3.828 1.00 95.69 88 LEU A C 1
ATOM 688 O O . LEU A 1 88 ? -2.304 13.639 -4.892 1.00 95.69 88 LEU A O 1
ATOM 692 N N . GLN A 1 89 ? -2.890 14.060 -2.769 1.00 94.12 89 GLN A N 1
ATOM 693 C CA . GLN A 1 89 ? -2.415 15.442 -2.764 1.00 94.12 89 GLN A CA 1
ATOM 694 C C . GLN A 1 89 ? -0.891 15.529 -2.871 1.00 94.12 89 GLN A C 1
ATOM 696 O O . GLN A 1 89 ? -0.379 16.407 -3.567 1.00 94.12 89 GLN A O 1
ATOM 701 N N . ASP A 1 90 ? -0.161 14.641 -2.196 1.00 92.38 90 ASP A N 1
ATOM 702 C CA . ASP A 1 90 ? 1.299 14.620 -2.249 1.00 92.38 90 ASP A CA 1
ATOM 703 C C . ASP A 1 90 ? 1.807 14.260 -3.644 1.00 92.38 90 ASP A C 1
ATOM 705 O O . ASP A 1 90 ? 2.613 14.999 -4.208 1.00 92.38 90 ASP A O 1
ATOM 709 N N . VAL A 1 91 ? 1.295 13.183 -4.250 1.00 92.06 91 VAL A N 1
ATOM 710 C CA . VAL A 1 91 ? 1.745 12.767 -5.591 1.00 92.06 91 VAL A CA 1
ATOM 711 C C . VAL A 1 91 ? 1.371 13.778 -6.681 1.00 92.06 91 VAL A C 1
ATOM 713 O O . VAL A 1 91 ? 2.110 13.910 -7.654 1.00 92.06 91 VAL A O 1
ATOM 716 N N . GLN A 1 92 ? 0.287 14.547 -6.507 1.00 88.88 92 GLN A N 1
ATOM 717 C CA . GLN A 1 92 ? -0.073 15.658 -7.402 1.00 88.88 92 GLN A CA 1
ATOM 718 C C . GLN A 1 92 ? 0.916 16.830 -7.338 1.00 88.88 92 GLN A C 1
ATOM 720 O O . GLN A 1 92 ? 1.111 17.519 -8.339 1.00 88.88 92 GLN A O 1
ATOM 725 N N . LYS A 1 93 ? 1.540 17.074 -6.178 1.00 87.88 93 LYS A N 1
ATOM 726 C CA . LYS A 1 93 ? 2.549 18.135 -6.000 1.00 87.88 93 LYS A CA 1
ATOM 727 C C . LYS A 1 93 ? 3.923 17.734 -6.537 1.00 87.88 93 LYS A C 1
ATOM 729 O O . LYS A 1 93 ? 4.759 18.606 -6.761 1.00 87.88 93 LYS A O 1
ATOM 734 N N . GLY A 1 94 ? 4.154 16.440 -6.744 1.00 80.25 94 GLY A N 1
ATOM 735 C CA . GLY A 1 94 ? 5.397 15.895 -7.273 1.00 80.25 94 GLY A CA 1
ATOM 736 C C . GLY A 1 94 ? 5.806 14.608 -6.564 1.00 80.25 94 GLY A C 1
ATOM 737 O O . GLY A 1 94 ? 5.352 14.285 -5.471 1.00 80.25 94 GLY A O 1
ATOM 738 N N . SER A 1 95 ? 6.705 13.853 -7.189 1.00 75.69 95 SER A N 1
ATOM 739 C CA . SER A 1 95 ? 7.139 12.542 -6.691 1.00 75.69 95 SER A CA 1
ATOM 740 C C . SER A 1 95 ? 8.343 12.608 -5.736 1.00 75.69 95 SER A C 1
ATOM 742 O O . SER A 1 95 ? 8.919 11.577 -5.393 1.00 75.69 95 SER A O 1
ATOM 744 N N . ASP A 1 96 ? 8.745 13.802 -5.296 1.00 79.25 96 ASP A N 1
ATOM 745 C CA . ASP A 1 96 ? 9.947 14.018 -4.473 1.00 79.25 96 ASP A CA 1
ATOM 746 C C . ASP A 1 96 ? 9.839 13.430 -3.061 1.00 79.25 96 ASP A C 1
ATOM 748 O O . ASP A 1 96 ? 10.852 13.072 -2.464 1.00 79.25 96 ASP A O 1
ATOM 752 N N . ASN A 1 97 ? 8.618 13.216 -2.568 1.00 83.38 97 ASN A N 1
ATOM 753 C CA . ASN A 1 97 ? 8.366 12.573 -1.276 1.00 83.38 97 ASN A CA 1
ATOM 754 C C . ASN A 1 97 ? 8.443 11.035 -1.327 1.00 83.38 97 ASN A C 1
ATOM 756 O O . ASN A 1 97 ? 8.191 10.375 -0.319 1.00 83.38 97 ASN A O 1
ATOM 760 N N . ILE A 1 98 ? 8.766 10.450 -2.486 1.00 93.12 98 ILE A N 1
ATOM 761 C CA . ILE A 1 98 ? 8.932 9.003 -2.649 1.00 93.12 98 ILE A CA 1
ATOM 762 C C . ILE A 1 98 ? 10.422 8.671 -2.556 1.00 93.12 98 ILE A C 1
ATOM 764 O O . ILE A 1 98 ? 11.185 8.878 -3.505 1.00 93.12 98 ILE A O 1
ATOM 768 N N . ALA A 1 99 ? 10.834 8.139 -1.408 1.00 94.12 99 ALA A N 1
ATOM 769 C CA . ALA A 1 99 ? 12.207 7.720 -1.164 1.00 94.12 99 ALA A CA 1
ATOM 770 C C . ALA A 1 99 ? 12.452 6.309 -1.711 1.00 94.12 99 ALA A C 1
ATOM 772 O O . ALA A 1 99 ? 11.576 5.453 -1.644 1.00 94.12 99 ALA A O 1
ATOM 773 N N . MET A 1 100 ? 13.659 6.041 -2.207 1.00 95.25 100 MET A N 1
ATOM 774 C CA . MET A 1 100 ? 14.065 4.705 -2.645 1.00 95.25 100 MET A CA 1
ATOM 775 C C . MET A 1 100 ? 15.150 4.156 -1.722 1.00 95.25 100 MET A C 1
ATOM 777 O O . MET A 1 100 ? 16.090 4.864 -1.357 1.00 95.25 100 MET A O 1
ATOM 781 N N . LYS A 1 101 ? 15.012 2.885 -1.342 1.00 94.81 101 LYS A N 1
ATOM 782 C CA . LYS A 1 101 ? 16.028 2.116 -0.618 1.00 94.81 101 LYS A CA 1
ATOM 783 C C . LYS A 1 101 ? 16.300 0.811 -1.357 1.00 94.81 101 LYS A C 1
ATOM 785 O O . LYS A 1 101 ? 15.365 0.089 -1.696 1.00 94.81 101 LYS A O 1
ATOM 790 N N . THR A 1 102 ? 17.570 0.467 -1.536 1.00 93.25 102 THR A N 1
ATOM 791 C CA . THR A 1 102 ? 17.969 -0.841 -2.067 1.00 93.25 102 THR A CA 1
ATOM 792 C C . THR A 1 102 ? 18.097 -1.844 -0.927 1.00 93.25 102 THR A C 1
ATOM 794 O O . THR A 1 102 ? 18.862 -1.639 0.013 1.00 93.25 102 THR A O 1
ATOM 797 N N . LEU A 1 103 ? 17.345 -2.936 -1.019 1.00 90.56 103 LEU A N 1
ATOM 798 C CA . LEU A 1 103 ? 17.424 -4.093 -0.139 1.00 90.56 103 LEU A CA 1
ATOM 799 C C . LEU A 1 103 ? 18.179 -5.200 -0.880 1.00 90.56 103 LEU A C 1
ATOM 801 O O . LEU A 1 103 ? 17.673 -5.769 -1.850 1.00 90.56 103 LEU A O 1
ATOM 805 N N . ASP A 1 104 ? 19.404 -5.474 -0.441 1.00 89.00 104 ASP A N 1
ATOM 806 C CA . ASP A 1 104 ? 20.234 -6.552 -0.975 1.00 89.00 104 ASP A CA 1
ATOM 807 C C . ASP A 1 104 ? 20.092 -7.797 -0.090 1.00 89.00 104 ASP A C 1
ATOM 809 O O . ASP A 1 104 ? 20.504 -7.802 1.071 1.00 89.00 104 ASP A O 1
ATOM 813 N N . PHE A 1 105 ? 19.477 -8.847 -0.638 1.00 83.19 105 PHE A N 1
ATOM 814 C CA . PHE A 1 105 ? 19.315 -10.142 0.028 1.00 83.19 105 PHE A CA 1
ATOM 815 C C . PHE A 1 105 ? 20.386 -11.161 -0.399 1.00 83.19 105 PHE A C 1
ATOM 817 O O . PHE A 1 105 ? 20.309 -12.335 -0.032 1.00 83.19 105 PHE A O 1
ATOM 824 N N . GLY A 1 106 ? 21.389 -10.725 -1.163 1.00 77.62 106 GLY A N 1
ATOM 825 C CA . GLY A 1 106 ? 22.456 -11.550 -1.702 1.00 77.62 106 GLY A CA 1
ATOM 826 C C . GLY A 1 106 ? 22.117 -12.211 -3.043 1.00 77.62 106 GLY A C 1
ATOM 827 O O . GLY A 1 106 ? 20.966 -12.472 -3.408 1.00 77.62 106 GLY A O 1
ATOM 828 N N . GLY A 1 107 ? 23.165 -12.523 -3.809 1.00 77.06 107 GLY A N 1
ATOM 829 C CA . GLY A 1 107 ? 23.042 -13.170 -5.115 1.00 77.06 107 GLY A CA 1
ATOM 830 C C . GLY A 1 107 ? 22.381 -12.264 -6.158 1.00 77.06 107 GLY A C 1
ATOM 831 O O . GLY A 1 107 ? 22.847 -11.160 -6.408 1.00 77.06 107 GLY A O 1
ATOM 832 N N . LYS A 1 108 ? 21.315 -12.749 -6.807 1.00 73.06 108 LYS A N 1
ATOM 833 C CA . LYS A 1 108 ? 20.535 -11.984 -7.805 1.00 73.06 108 LYS A CA 1
ATOM 834 C C . LYS A 1 108 ? 19.282 -11.322 -7.213 1.00 73.06 108 LYS A C 1
ATOM 836 O O . LYS A 1 108 ? 18.469 -10.780 -7.960 1.00 73.06 108 LYS A O 1
ATOM 841 N N . PHE A 1 109 ? 19.090 -11.410 -5.897 1.00 81.56 109 PHE A N 1
ATOM 842 C CA . PHE A 1 109 ? 17.896 -10.919 -5.214 1.00 81.56 109 PHE A CA 1
ATOM 843 C C . PHE A 1 109 ? 18.155 -9.540 -4.612 1.00 81.56 109 PHE A C 1
ATOM 845 O O . PHE A 1 109 ? 18.324 -9.381 -3.406 1.00 81.56 109 PHE A O 1
ATOM 852 N N . VAL A 1 110 ? 18.170 -8.542 -5.492 1.00 89.88 110 VAL A N 1
ATOM 853 C CA . VAL A 1 110 ? 18.219 -7.127 -5.122 1.00 89.88 110 VAL A CA 1
ATOM 854 C C . VAL A 1 110 ? 16.851 -6.512 -5.414 1.00 89.88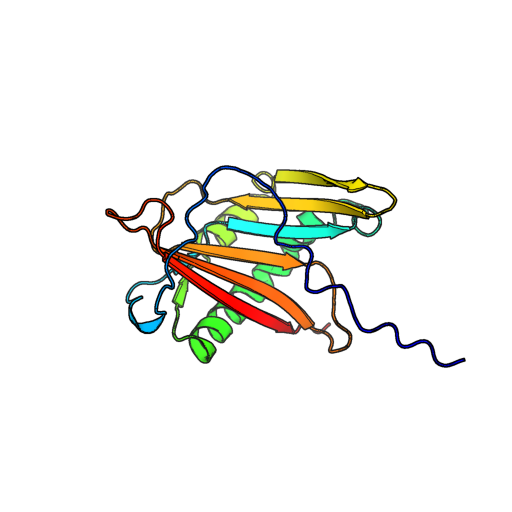 110 VAL A C 1
ATOM 856 O O . VAL A 1 110 ? 16.305 -6.670 -6.509 1.00 89.88 110 VAL A O 1
ATOM 859 N N . VAL A 1 111 ? 16.271 -5.846 -4.418 1.00 92.38 111 VAL A N 1
ATOM 860 C CA . VAL A 1 111 ? 14.930 -5.249 -4.484 1.00 92.38 111 VAL A CA 1
ATOM 861 C C . VAL A 1 111 ? 15.039 -3.764 -4.173 1.00 92.38 111 VAL A C 1
ATOM 863 O O . VAL A 1 111 ? 15.634 -3.382 -3.170 1.00 92.38 111 VAL A O 1
ATOM 866 N N . HIS A 1 112 ? 14.450 -2.915 -5.005 1.00 95.31 112 HIS A N 1
ATOM 867 C CA . HIS A 1 112 ? 14.208 -1.522 -4.656 1.00 95.31 112 HIS A CA 1
ATOM 868 C C . HIS A 1 112 ? 12.879 -1.432 -3.902 1.00 95.31 112 HIS A C 1
ATOM 870 O O . HIS A 1 112 ? 11.851 -1.925 -4.371 1.00 95.31 112 HIS A O 1
ATOM 876 N N . ASN A 1 113 ? 12.913 -0.825 -2.718 1.00 96.06 113 ASN A N 1
ATOM 877 C CA . ASN A 1 113 ? 11.732 -0.416 -1.976 1.00 96.06 113 ASN A CA 1
ATOM 878 C C . ASN A 1 113 ? 11.519 1.084 -2.184 1.00 96.06 113 ASN A C 1
ATOM 880 O O . ASN A 1 113 ? 12.329 1.890 -1.716 1.00 96.06 113 ASN A O 1
ATOM 884 N N . TYR A 1 114 ? 10.437 1.442 -2.867 1.00 96.69 114 TYR A N 1
ATO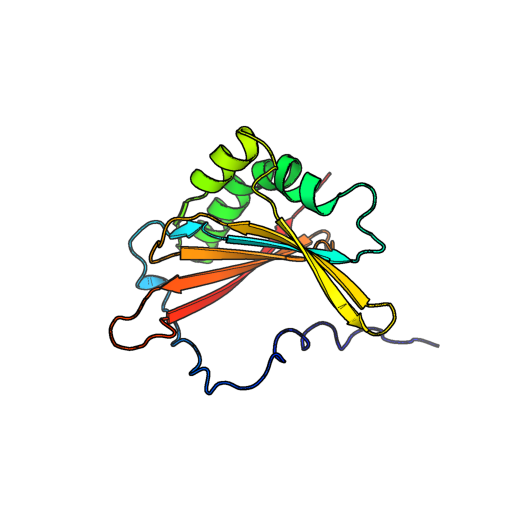M 885 C CA . TYR A 1 114 ? 9.966 2.817 -2.949 1.00 96.69 114 TYR A CA 1
ATOM 886 C C . TYR A 1 114 ? 8.959 3.077 -1.835 1.00 96.69 114 TYR A C 1
ATOM 888 O O . TYR A 1 114 ? 7.935 2.404 -1.747 1.00 96.69 114 TYR A O 1
ATOM 896 N N . GLU A 1 115 ? 9.251 4.063 -0.998 1.00 96.62 115 GLU A N 1
ATOM 897 C CA . GLU A 1 115 ? 8.489 4.403 0.194 1.00 96.62 115 GLU A CA 1
ATOM 898 C C . GLU A 1 115 ? 7.913 5.816 0.067 1.00 96.62 115 GLU A C 1
ATOM 900 O O . GLU A 1 115 ? 8.660 6.791 -0.028 1.00 96.62 115 GLU A O 1
ATOM 905 N N . TRP A 1 116 ? 6.586 5.925 0.113 1.00 96.56 116 TRP A N 1
ATOM 906 C CA . TRP A 1 116 ? 5.897 7.167 0.465 1.00 96.56 116 TRP A CA 1
ATOM 907 C C . TRP A 1 116 ? 5.449 7.088 1.924 1.00 96.56 116 TRP A C 1
ATOM 909 O O . TRP A 1 116 ? 4.992 6.037 2.387 1.00 96.56 116 TRP A O 1
ATOM 919 N N . LYS A 1 117 ? 5.564 8.200 2.652 1.00 94.25 117 LYS A N 1
ATOM 920 C CA . LYS A 1 117 ? 5.192 8.279 4.063 1.00 94.25 117 LYS A CA 1
ATOM 921 C C . LYS A 1 117 ? 4.531 9.615 4.382 1.00 94.25 117 LYS A C 1
ATOM 923 O O . LYS A 1 117 ? 5.081 10.668 4.080 1.00 94.25 117 LYS A O 1
ATOM 928 N N . PHE A 1 118 ? 3.395 9.546 5.062 1.00 90.75 118 PHE A N 1
ATOM 929 C CA . PHE A 1 118 ? 2.723 10.689 5.655 1.00 90.75 118 PHE A CA 1
ATOM 930 C C . PHE A 1 118 ? 3.360 11.021 7.009 1.00 90.75 118 PHE A C 1
ATOM 932 O O . PHE A 1 118 ? 3.596 10.132 7.830 1.00 90.75 118 PHE A O 1
ATOM 939 N N . ASN A 1 119 ? 3.674 12.297 7.235 1.00 79.25 119 ASN A N 1
ATOM 940 C CA . ASN A 1 119 ? 4.447 12.734 8.403 1.00 79.25 119 ASN A CA 1
ATOM 941 C C . ASN A 1 119 ? 3.610 12.906 9.683 1.00 79.25 119 ASN A C 1
ATOM 943 O O . ASN A 1 119 ? 4.174 13.220 10.731 1.00 79.25 119 ASN A O 1
ATOM 947 N N . GLU A 1 120 ? 2.297 12.684 9.624 1.00 83.19 120 GLU A N 1
ATOM 948 C CA . GLU A 1 120 ? 1.407 12.780 10.782 1.00 83.19 120 GLU A CA 1
ATOM 949 C C . GLU A 1 120 ? 1.240 11.426 11.482 1.00 83.19 120 GLU A C 1
ATOM 951 O O . GLU A 1 120 ? 1.251 10.358 10.861 1.00 83.19 120 GLU A O 1
ATOM 956 N N . ASN A 1 121 ? 1.117 11.466 12.810 1.00 80.62 121 ASN A N 1
ATOM 957 C CA . ASN A 1 121 ? 0.984 10.266 13.628 1.00 80.62 121 ASN A CA 1
ATOM 958 C C . ASN A 1 121 ? -0.495 9.910 13.826 1.00 80.62 121 ASN A C 1
ATOM 960 O O . ASN A 1 121 ? -1.079 10.218 14.863 1.00 80.62 121 ASN A O 1
ATOM 964 N N . GLU A 1 122 ? -1.078 9.258 12.823 1.00 89.38 122 GLU A N 1
ATOM 965 C CA . GLU A 1 122 ? -2.486 8.857 12.829 1.00 89.38 122 GLU A CA 1
ATOM 966 C C . GLU A 1 122 ? -2.728 7.507 13.514 1.00 89.38 122 GLU A C 1
ATOM 968 O O . GLU A 1 122 ? -1.897 6.595 13.472 1.00 89.38 122 GLU A O 1
ATOM 973 N N . SER A 1 123 ? -3.894 7.358 14.142 1.00 90.38 123 SER A N 1
ATOM 974 C CA . SER A 1 123 ? -4.338 6.110 14.770 1.00 90.38 123 SER A CA 1
ATOM 975 C C . SER A 1 123 ? -5.873 6.054 14.791 1.00 90.38 123 SER A C 1
ATOM 977 O O . SER A 1 123 ? -6.497 6.861 15.488 1.00 90.38 123 SER A O 1
ATOM 979 N N . PRO A 1 124 ? -6.514 5.113 14.072 1.00 93.00 124 PRO A N 1
ATOM 980 C CA . PRO A 1 124 ? -5.923 4.026 13.287 1.00 93.00 124 PRO A CA 1
ATOM 981 C C . PRO A 1 124 ? -5.305 4.504 11.962 1.00 93.00 124 PRO A C 1
ATOM 983 O O . PRO A 1 124 ? -5.772 5.457 11.346 1.00 93.00 124 PRO A O 1
ATOM 986 N N . ARG A 1 125 ? -4.279 3.790 11.493 1.00 95.56 125 ARG A N 1
ATOM 987 C CA . ARG A 1 125 ? -3.539 4.086 10.254 1.00 95.56 125 ARG A CA 1
ATOM 988 C C . ARG A 1 125 ? -3.383 2.855 9.369 1.00 95.56 125 ARG A C 1
ATOM 990 O O . ARG A 1 125 ? -3.269 1.738 9.873 1.00 95.56 125 ARG A O 1
ATOM 997 N N . ALA A 1 126 ? -3.343 3.066 8.061 1.00 97.38 126 ALA A N 1
ATOM 998 C CA . ALA A 1 126 ? -3.168 2.042 7.046 1.00 97.38 126 ALA A CA 1
ATOM 999 C C . ALA A 1 126 ? -1.772 2.134 6.423 1.00 97.38 126 ALA A C 1
ATOM 1001 O O . ALA A 1 126 ? -1.261 3.215 6.122 1.00 97.38 126 ALA A O 1
ATOM 1002 N N . ILE A 1 127 ? -1.171 0.969 6.209 1.00 97.12 127 ILE A N 1
ATOM 1003 C CA . ILE A 1 127 ? 0.081 0.794 5.483 1.00 97.12 127 ILE A CA 1
ATOM 1004 C C . ILE A 1 127 ? -0.193 -0.152 4.327 1.00 97.12 127 ILE A C 1
ATOM 1006 O O . ILE A 1 127 ? -0.687 -1.263 4.537 1.00 97.12 127 ILE A O 1
ATOM 1010 N N . PHE A 1 128 ? 0.145 0.279 3.118 1.00 97.62 128 PHE A N 1
ATOM 1011 C CA . PHE A 1 128 ? 0.087 -0.564 1.932 1.00 97.62 128 PHE A CA 1
ATOM 1012 C C . PHE A 1 128 ? 1.486 -1.081 1.605 1.00 97.62 128 PHE A C 1
ATOM 1014 O O . PHE A 1 128 ? 2.441 -0.312 1.504 1.00 97.62 128 PHE A O 1
ATOM 1021 N N . ALA A 1 129 ? 1.602 -2.391 1.432 1.00 96.62 129 ALA A N 1
ATOM 1022 C CA . ALA A 1 129 ? 2.795 -3.057 0.938 1.00 96.62 129 ALA A CA 1
ATOM 1023 C C . ALA A 1 129 ? 2.444 -3.764 -0.374 1.00 96.62 129 ALA A C 1
ATOM 1025 O O . ALA A 1 129 ? 1.647 -4.700 -0.406 1.00 96.62 129 ALA A O 1
ATOM 1026 N N . ILE A 1 130 ? 3.022 -3.282 -1.467 1.00 94.56 130 ILE A N 1
ATOM 1027 C CA . ILE A 1 130 ? 2.700 -3.698 -2.828 1.00 94.56 130 ILE A CA 1
ATOM 1028 C C . ILE A 1 130 ? 3.929 -4.375 -3.415 1.00 94.56 130 ILE A C 1
ATOM 1030 O O . ILE A 1 130 ? 5.018 -3.803 -3.440 1.00 94.56 130 ILE A O 1
ATOM 1034 N N . SER A 1 131 ? 3.765 -5.598 -3.908 1.00 90.31 131 SER A N 1
ATOM 1035 C CA . SER A 1 131 ? 4.796 -6.234 -4.729 1.00 90.31 131 SER A CA 1
ATOM 1036 C C . SER A 1 131 ? 4.532 -5.890 -6.187 1.00 90.31 131 SER A C 1
ATOM 1038 O O . SER A 1 131 ? 3.455 -6.196 -6.692 1.00 90.31 131 SER A O 1
ATOM 1040 N N . TYR A 1 132 ? 5.505 -5.290 -6.876 1.00 84.94 132 TYR A N 1
ATOM 1041 C CA . TYR A 1 132 ? 5.431 -5.033 -8.315 1.00 84.94 132 TYR A CA 1
ATOM 1042 C C . TYR A 1 132 ? 5.623 -6.347 -9.088 1.00 84.94 132 TYR A C 1
ATOM 1044 O O . TYR A 1 132 ? 6.669 -6.627 -9.674 1.00 84.94 132 TYR A O 1
ATOM 1052 N N . ALA A 1 133 ? 4.612 -7.204 -9.003 1.00 84.94 133 ALA A N 1
ATOM 1053 C CA . ALA A 1 133 ? 4.547 -8.503 -9.639 1.00 84.94 133 ALA A CA 1
ATOM 1054 C C . ALA A 1 133 ? 3.083 -8.802 -9.964 1.00 84.94 133 ALA A C 1
ATOM 1056 O O . ALA A 1 133 ? 2.240 -8.880 -9.069 1.00 84.94 133 ALA A O 1
ATOM 1057 N N . ILE A 1 134 ? 2.795 -8.963 -11.253 1.00 83.75 134 ILE A N 1
ATOM 1058 C CA . ILE A 1 134 ? 1.488 -9.415 -11.721 1.00 83.75 134 ILE A CA 1
ATOM 1059 C C . ILE A 1 134 ? 1.475 -10.942 -11.614 1.00 83.75 134 ILE A C 1
ATOM 1061 O O . ILE A 1 134 ? 2.362 -11.619 -12.138 1.00 83.75 134 ILE A O 1
ATOM 1065 N N . ARG A 1 135 ? 0.501 -11.474 -10.879 1.00 85.75 135 ARG A N 1
ATOM 1066 C CA . ARG A 1 135 ? 0.241 -12.910 -10.742 1.00 85.75 135 ARG A CA 1
ATOM 1067 C C . ARG A 1 135 ? -0.329 -13.473 -12.047 1.00 85.75 135 ARG A C 1
ATOM 1069 O O . ARG A 1 135 ? -0.803 -12.733 -12.903 1.00 85.75 135 ARG A O 1
ATOM 1076 N N . GLU A 1 136 ? -0.317 -14.798 -12.189 1.00 85.31 136 GLU A N 1
ATOM 1077 C CA . GLU A 1 136 ? -0.851 -15.490 -13.379 1.00 85.31 136 GLU A CA 1
ATOM 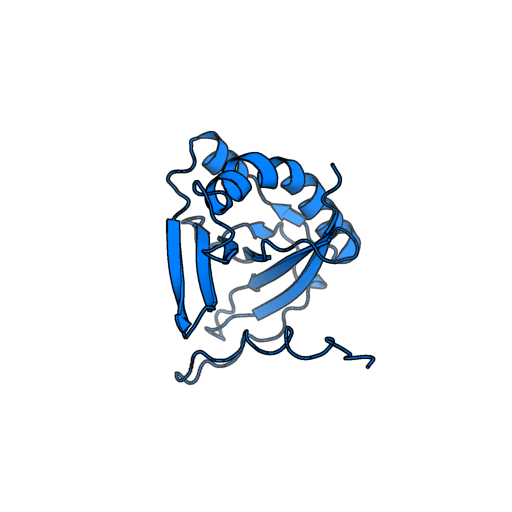1078 C C . GLU A 1 136 ? -2.330 -15.168 -13.656 1.00 85.31 136 GLU A C 1
ATOM 1080 O O . GLU A 1 136 ? -2.765 -15.196 -14.804 1.00 85.31 136 GLU A O 1
ATOM 1085 N N . ASP A 1 137 ? -3.093 -14.826 -12.616 1.00 86.31 137 ASP A N 1
ATOM 1086 C CA . ASP A 1 137 ? -4.498 -14.413 -12.702 1.00 86.31 137 ASP A CA 1
ATOM 1087 C C . ASP A 1 137 ? -4.693 -12.934 -13.098 1.00 86.31 137 ASP A C 1
ATOM 1089 O O . ASP A 1 137 ? -5.822 -12.444 -13.140 1.00 86.31 137 ASP A O 1
ATOM 1093 N N . GLY A 1 138 ? -3.607 -12.213 -13.399 1.00 84.19 138 GLY A N 1
ATOM 1094 C CA . GLY A 1 138 ? -3.633 -10.799 -13.771 1.00 84.19 138 GLY A CA 1
ATOM 1095 C C . GLY A 1 138 ? -3.790 -9.843 -12.586 1.00 84.19 138 GLY A C 1
ATOM 1096 O O . GLY A 1 138 ? -4.080 -8.661 -12.785 1.00 84.19 138 GLY A O 1
ATOM 1097 N N . THR A 1 139 ? -3.625 -10.323 -11.350 1.00 89.56 139 THR A N 1
ATOM 1098 C CA . THR A 1 139 ? -3.741 -9.485 -10.151 1.00 89.56 139 THR A CA 1
ATOM 1099 C C . THR A 1 139 ? -2.383 -9.074 -9.594 1.00 89.56 139 THR A C 1
ATOM 1101 O O . THR A 1 139 ? -1.401 -9.812 -9.657 1.00 89.56 139 THR A O 1
ATOM 1104 N N . MET A 1 140 ? -2.324 -7.882 -9.011 1.00 90.31 140 MET A N 1
ATOM 1105 C CA . MET A 1 140 ? -1.210 -7.425 -8.193 1.00 90.31 140 MET A CA 1
ATOM 1106 C C . MET A 1 140 ? -1.640 -7.469 -6.721 1.00 90.31 140 MET A C 1
ATOM 1108 O O . MET A 1 140 ? -2.625 -6.822 -6.360 1.00 90.31 140 MET A O 1
ATOM 1112 N N . PRO A 1 141 ? -0.951 -8.219 -5.848 1.00 91.31 141 PRO A N 1
ATOM 1113 C CA . PRO A 1 141 ? -1.321 -8.266 -4.444 1.00 91.31 141 PRO A CA 1
ATOM 1114 C C . PRO A 1 141 ? -0.910 -6.996 -3.708 1.00 91.31 141 PRO A C 1
ATOM 1116 O O . PRO A 1 141 ? 0.251 -6.580 -3.739 1.00 91.31 141 PRO A O 1
ATOM 1119 N N . ILE A 1 142 ? -1.871 -6.430 -2.986 1.00 94.69 142 ILE A N 1
ATOM 1120 C CA . ILE A 1 142 ? -1.663 -5.358 -2.022 1.00 94.69 142 ILE A CA 1
ATOM 1121 C C . ILE A 1 142 ? -1.866 -5.962 -0.638 1.00 94.69 142 ILE A C 1
ATOM 1123 O O . ILE A 1 142 ? -2.973 -6.359 -0.280 1.00 94.69 142 ILE A O 1
ATOM 1127 N N . GLN A 1 143 ? -0.807 -6.024 0.159 1.00 97.06 143 GLN A N 1
ATOM 1128 C CA . GLN A 1 143 ? -0.934 -6.322 1.577 1.00 97.06 143 GLN A CA 1
ATOM 1129 C C . GLN A 1 143 ? -1.299 -5.031 2.309 1.00 97.06 143 GLN A C 1
ATOM 1131 O O . GLN A 1 143 ? -0.576 -4.037 2.235 1.00 97.06 143 GLN A O 1
ATOM 1136 N N . ILE A 1 144 ? -2.429 -5.049 3.008 1.00 96.81 144 ILE A N 1
ATOM 1137 C CA . ILE A 1 144 ? -2.936 -3.917 3.777 1.00 96.81 144 ILE A CA 1
ATOM 1138 C C . ILE A 1 144 ? -2.787 -4.244 5.257 1.00 96.81 144 ILE A C 1
ATOM 1140 O O . ILE A 1 144 ? -3.256 -5.278 5.736 1.00 96.81 144 ILE A O 1
ATOM 1144 N N . ILE A 1 145 ? -2.115 -3.349 5.974 1.00 96.94 145 ILE A N 1
ATOM 1145 C CA . ILE A 1 145 ? -1.866 -3.460 7.407 1.00 96.94 145 ILE A CA 1
ATOM 1146 C C . ILE A 1 145 ? -2.525 -2.266 8.079 1.00 96.94 145 ILE A C 1
ATOM 1148 O O . ILE A 1 145 ? -2.141 -1.123 7.837 1.00 96.94 145 ILE A O 1
ATOM 1152 N N . ILE A 1 146 ? -3.499 -2.530 8.939 1.00 96.88 146 ILE A N 1
ATOM 1153 C CA . ILE A 1 146 ? -4.140 -1.521 9.773 1.00 96.88 146 ILE A CA 1
ATOM 1154 C C . ILE A 1 146 ? -3.494 -1.580 11.148 1.00 96.88 146 ILE A C 1
ATOM 1156 O O . ILE A 1 146 ? -3.522 -2.628 11.792 1.00 96.88 146 ILE A O 1
ATOM 1160 N N . LYS A 1 147 ? -2.913 -0.467 11.595 1.00 95.00 147 LYS A N 1
ATOM 1161 C CA . LYS A 1 147 ? -2.344 -0.325 12.937 1.00 95.00 147 LYS A CA 1
ATOM 1162 C C . LYS A 1 147 ? -3.205 0.603 13.775 1.00 95.00 147 LYS A C 1
ATOM 1164 O O . LYS A 1 147 ? -3.615 1.662 13.306 1.00 95.00 147 LYS A O 1
ATOM 1169 N N . GLN A 1 148 ? -3.407 0.236 15.031 1.00 94.25 148 GLN A N 1
ATOM 1170 C CA . GLN A 1 148 ? -4.035 1.087 16.031 1.00 94.25 148 GLN A CA 1
ATOM 1171 C C . GLN A 1 148 ? -3.172 1.108 17.287 1.00 94.25 148 GLN A C 1
ATOM 1173 O O . GLN A 1 148 ? -2.796 0.060 17.812 1.00 94.25 148 GLN A O 1
ATOM 1178 N N . ASP A 1 149 ? -2.860 2.304 17.772 1.00 92.06 149 ASP A N 1
ATOM 1179 C CA . ASP A 1 149 ? -2.084 2.468 18.998 1.00 92.06 149 ASP A CA 1
ATOM 1180 C C . ASP A 1 149 ? -2.853 1.945 20.221 1.00 92.06 149 ASP A C 1
ATOM 1182 O O . ASP A 1 149 ? -4.072 2.094 20.328 1.00 92.06 149 ASP A O 1
ATOM 1186 N N . ASP A 1 150 ? -2.125 1.330 21.153 1.00 88.56 150 ASP A N 1
ATOM 1187 C CA . ASP A 1 150 ? -2.637 0.847 22.438 1.00 88.56 150 ASP A CA 1
ATOM 1188 C C . ASP A 1 150 ? -1.795 1.507 23.550 1.00 88.56 150 ASP A C 1
ATOM 1190 O O . ASP A 1 150 ? -0.604 1.201 23.669 1.00 88.56 150 ASP A O 1
ATOM 1194 N N . PRO A 1 151 ? -2.366 2.431 24.352 1.00 86.19 151 PRO A N 1
ATOM 1195 C CA . PRO A 1 151 ? -1.639 3.124 25.421 1.00 86.19 151 PRO A CA 1
ATOM 1196 C C . PRO A 1 151 ? -0.982 2.180 26.435 1.00 86.19 151 PRO A C 1
ATOM 1198 O O . PRO A 1 151 ? 0.031 2.526 27.043 1.00 86.19 151 PRO A O 1
ATOM 1201 N N . GLU A 1 152 ? -1.536 0.978 26.602 1.00 88.25 152 GLU A N 1
ATOM 1202 C CA . GLU A 1 152 ? -1.055 -0.035 27.541 1.00 88.25 152 GLU A CA 1
ATOM 1203 C C . GLU A 1 152 ? -0.102 -1.042 26.879 1.00 88.25 152 GLU A C 1
ATOM 1205 O O . GLU A 1 152 ? 0.529 -1.857 27.556 1.00 88.25 152 GLU A O 1
ATOM 1210 N N . TYR A 1 153 ? 0.033 -1.006 25.550 1.00 83.50 153 TYR A N 1
ATOM 1211 C CA . TYR A 1 153 ? 0.826 -1.960 24.789 1.00 83.50 153 TYR A CA 1
ATOM 1212 C C . TYR A 1 153 ? 1.518 -1.294 23.597 1.00 83.50 153 TYR A C 1
ATOM 1214 O O . TYR A 1 153 ? 0.943 -1.120 22.530 1.00 83.50 153 TYR A O 1
ATOM 1222 N N . LYS A 1 154 ? 2.803 -0.967 23.766 1.00 80.25 154 LYS A N 1
ATOM 1223 C CA . LYS A 1 154 ? 3.589 -0.157 22.815 1.00 80.25 154 LYS A CA 1
ATOM 1224 C C . LYS A 1 154 ? 3.674 -0.675 21.365 1.00 80.25 154 LYS A C 1
ATOM 1226 O O . LYS A 1 154 ? 3.814 0.164 20.482 1.00 80.25 154 LYS A O 1
ATOM 1231 N N . PRO A 1 155 ? 3.591 -1.989 21.072 1.00 84.06 155 PRO A N 1
ATOM 1232 C CA . PRO A 1 155 ? 3.463 -2.461 19.687 1.00 84.06 155 PRO A CA 1
ATOM 1233 C C . PRO A 1 155 ? 2.091 -2.183 19.047 1.00 84.06 155 PRO A C 1
ATOM 1235 O O . PRO A 1 155 ? 1.963 -2.291 17.832 1.00 84.06 155 PRO A O 1
ATOM 1238 N N . GLY A 1 156 ? 1.076 -1.841 19.844 1.00 91.25 156 GLY A N 1
ATOM 1239 C CA . GLY A 1 156 ? -0.284 -1.578 19.392 1.00 91.25 156 GLY A CA 1
ATOM 1240 C C . GLY A 1 156 ? -1.058 -2.838 19.008 1.00 91.25 156 GLY A C 1
ATOM 1241 O O . GLY A 1 156 ? -0.716 -3.970 19.378 1.00 91.25 156 GLY A O 1
ATOM 1242 N N . LYS A 1 157 ? -2.135 -2.619 18.259 1.00 94.69 157 LYS A N 1
ATOM 1243 C CA . LYS A 1 157 ? -2.960 -3.657 17.651 1.00 94.69 157 LYS A CA 1
ATOM 1244 C C . LYS A 1 157 ? -2.837 -3.607 16.134 1.00 94.69 157 LYS A C 1
ATOM 1246 O O . LYS A 1 157 ? -2.719 -2.523 15.562 1.00 94.69 157 LYS A O 1
ATOM 1251 N N . GLU A 1 158 ? -2.901 -4.765 15.490 1.00 95.56 158 GLU A N 1
ATOM 1252 C CA . GLU A 1 158 ? -2.792 -4.887 14.039 1.00 95.56 158 GLU A CA 1
ATOM 1253 C C . GLU A 1 158 ? -3.844 -5.811 13.434 1.00 95.56 158 GLU A C 1
ATOM 1255 O O . GLU A 1 158 ? -4.160 -6.873 13.974 1.00 95.56 158 GLU A O 1
ATOM 1260 N N . TYR A 1 159 ? -4.351 -5.403 12.273 1.00 95.38 159 TYR A N 1
ATOM 1261 C CA . TYR A 1 159 ? -5.184 -6.211 11.392 1.00 95.38 159 TYR A CA 1
ATOM 1262 C C . TYR A 1 159 ? -4.535 -6.247 10.009 1.00 95.38 159 TYR A C 1
ATOM 1264 O O . TYR A 1 159 ? -4.226 -5.201 9.442 1.00 95.38 159 TYR A O 1
ATOM 1272 N N . LEU A 1 160 ? -4.298 -7.447 9.480 1.00 95.75 160 LEU A N 1
ATOM 1273 C CA . LEU A 1 160 ? -3.584 -7.662 8.224 1.00 95.75 160 LEU A CA 1
ATOM 1274 C C . LEU A 1 160 ? -4.444 -8.485 7.275 1.00 95.75 160 LEU A C 1
ATOM 1276 O O . LEU A 1 160 ? -4.961 -9.535 7.653 1.00 95.75 160 LEU A O 1
ATOM 1280 N N . PHE A 1 161 ? -4.562 -8.024 6.036 1.00 95.50 161 PHE A N 1
ATOM 1281 C CA . PHE A 1 161 ? -5.273 -8.732 4.979 1.00 95.50 161 PHE A CA 1
ATOM 1282 C C . PHE A 1 161 ? -4.665 -8.415 3.609 1.00 95.50 161 PHE A C 1
ATOM 1284 O O . PHE A 1 161 ? -3.884 -7.476 3.456 1.00 95.50 161 PHE A O 1
ATOM 1291 N N . GLU A 1 162 ? -4.995 -9.230 2.612 1.00 94.69 162 GLU A N 1
ATOM 1292 C CA . GLU A 1 162 ? -4.537 -9.048 1.235 1.00 94.69 162 GLU A CA 1
ATOM 1293 C C . GLU A 1 162 ? -5.708 -8.631 0.343 1.00 94.69 162 GLU A C 1
ATOM 1295 O O . GLU A 1 162 ? -6.797 -9.204 0.420 1.00 94.69 162 GLU A O 1
ATOM 1300 N N . LEU A 1 163 ? -5.460 -7.654 -0.526 1.00 93.12 163 LEU A N 1
ATOM 1301 C CA . LEU A 1 163 ? -6.362 -7.243 -1.587 1.00 93.12 163 LEU A CA 1
ATOM 1302 C C . LEU A 1 163 ? -5.741 -7.568 -2.960 1.00 93.12 163 LEU A C 1
ATOM 1304 O O . LEU A 1 163 ? -4.678 -7.032 -3.284 1.00 93.12 163 LEU A O 1
ATOM 1308 N N . PRO A 1 164 ? -6.382 -8.409 -3.793 1.00 91.94 164 PRO A N 1
ATOM 1309 C CA . PRO A 1 164 ? -5.930 -8.653 -5.159 1.00 91.94 164 PRO A CA 1
ATOM 1310 C C . PRO A 1 164 ? -6.378 -7.511 -6.085 1.00 91.94 164 PRO A C 1
ATOM 1312 O O . PRO A 1 164 ? -7.523 -7.476 -6.545 1.00 91.94 164 PRO A O 1
ATOM 1315 N N . LEU A 1 165 ? -5.476 -6.572 -6.387 1.00 87.94 165 LEU A N 1
ATOM 1316 C CA . LEU A 1 165 ? -5.758 -5.497 -7.334 1.00 87.94 165 LEU A CA 1
ATOM 1317 C C . LEU A 1 165 ? -5.748 -6.049 -8.759 1.00 87.94 165 LEU A C 1
ATOM 1319 O O . LEU A 1 165 ? -4.709 -6.442 -9.281 1.00 87.94 165 LEU A O 1
ATOM 1323 N N . HIS A 1 166 ? -6.899 -6.028 -9.420 1.00 85.44 166 HIS A N 1
ATOM 1324 C CA . HIS A 1 166 ? -6.983 -6.375 -10.835 1.00 85.44 166 HIS A CA 1
ATOM 1325 C C . HIS A 1 166 ? -6.501 -5.192 -11.675 1.00 85.44 166 HIS A C 1
ATOM 1327 O O . HIS A 1 166 ? -7.216 -4.187 -11.785 1.00 85.44 166 HIS A O 1
ATOM 1333 N N . VAL A 1 167 ? -5.306 -5.336 -12.248 1.00 71.31 167 VAL A N 1
ATOM 1334 C CA . VAL A 1 167 ? -4.682 -4.378 -13.165 1.00 71.31 167 VAL A CA 1
ATOM 1335 C C . VAL A 1 167 ? -4.996 -4.874 -14.580 1.00 71.31 167 VAL A C 1
ATOM 1337 O O . VAL A 1 167 ? -4.301 -5.739 -15.100 1.00 71.31 167 VAL A O 1
ATOM 1340 N N . LYS A 1 168 ? -6.113 -4.424 -15.165 1.00 62.78 168 LYS A N 1
ATOM 1341 C CA . LYS A 1 168 ? -6.428 -4.689 -16.581 1.00 62.78 168 LYS A CA 1
ATOM 1342 C C . LYS A 1 168 ? -5.951 -3.507 -17.424 1.00 62.78 168 LYS A C 1
ATOM 1344 O O . LYS A 1 168 ? -6.170 -2.366 -17.019 1.00 62.78 168 LYS A O 1
ATOM 1349 N N . GLU A 1 169 ? -5.306 -3.818 -18.547 1.00 47.19 169 GLU A N 1
ATOM 1350 C CA . GLU A 1 169 ? -5.060 -2.894 -19.667 1.00 47.19 169 GLU A CA 1
ATOM 1351 C C . GLU A 1 169 ? -6.372 -2.458 -20.332 1.00 47.19 169 GLU A C 1
ATOM 1353 O O . GLU A 1 169 ? -7.312 -3.291 -20.395 1.00 47.19 169 GLU A O 1
#

Radius of gyration: 16.98 Å; chains: 1; bounding box: 40×52×47 Å

Foldseek 3Di:
DDDDPDDPPPPPPPDDDDDPPPAAAADQLVPDPDAAEAFKEKEKEQPVRCPPNVVLCCLLPPVLVCPVVVQVVCCVPRVHGYDCVVSNVVSVVHSPQWDWDWDDPDDRGIIIITMHGHPDDDAQHKYWYWYPDQDPVQWTKIKIKTFGADPVDHNGHIDIDIDTHRDDD

Secondary structure (DSSP, 8-state):
------SSSSS-S-----S--PPPEEPPGGG--SPEEEEEEEEEEETTT-GGGHHHHIIIIIGGGGHHHHHHHHHHHH--PEE-HHHHHHHHH-GGGEEEEEEE-STT-EEEEEEEE-SS--SSEEEEEEES---TTSEEEEEEEEEEEETTEEEEEEEEEEEEEE---

pLDDT: mean 84.91, std 17.25, range [36.06, 97.62]